Protein AF-A0A5K0XNN5-F1 (afdb_monomer_lite)

InterPro domains:
  IPR000743 Glycoside hydrolase, family 28 [PF00295] (17-84)
  IPR011050 Pectin lyase fold/virulence factor [SSF51126] (13-84)
  IPR012334 Pectin lyase fold [G3DSA:2.160.20.10] (3-86)

Foldseek 3Di:
DDDDDPDDPPDDDDDFEQEEDELEEQAEAADEEAEATQAEHYEYELYEQYEYAHYEYEYDPPRPYQHYYHYYNYYNHDHPHYHRYD

Structure (mmCIF, N/CA/C/O backbone):
data_AF-A0A5K0XNN5-F1
#
_entry.id   AF-A0A5K0XNN5-F1
#
loop_
_atom_site.group_PDB
_atom_site.id
_atom_site.type_symbol
_atom_site.label_atom_id
_atom_site.label_alt_id
_atom_site.label_comp_id
_atom_site.label_asym_id
_atom_site.label_entity_id
_atom_site.label_seq_id
_atom_site.pdbx_PDB_ins_code
_atom_site.Cartn_x
_atom_site.Cartn_y
_atom_site.Cartn_z
_atom_site.occupancy
_atom_site.B_iso_or_equiv
_atom_site.auth_seq_id
_atom_site.auth_comp_id
_atom_site.auth_asym_id
_atom_site.auth_atom_id
_atom_site.pdbx_PDB_model_num
ATOM 1 N N . THR A 1 1 ? -19.485 19.756 4.836 1.00 42.69 1 THR A N 1
ATOM 2 C CA . THR A 1 1 ? -18.670 18.600 5.271 1.00 42.69 1 THR A CA 1
ATOM 3 C C . THR A 1 1 ? -17.649 18.331 4.183 1.00 42.69 1 THR A C 1
ATOM 5 O O . THR A 1 1 ? -18.018 17.908 3.100 1.00 42.69 1 THR A O 1
ATOM 8 N N . MET A 1 2 ? -16.413 18.792 4.390 1.00 34.09 2 MET A N 1
ATOM 9 C CA . MET A 1 2 ? -15.425 19.029 3.324 1.00 34.09 2 MET A CA 1
ATOM 10 C C . MET A 1 2 ? -14.715 17.730 2.894 1.00 34.09 2 MET A C 1
ATOM 12 O O . MET A 1 2 ? -14.323 16.963 3.772 1.00 34.09 2 MET A O 1
ATOM 16 N N . PRO A 1 3 ? -14.506 17.493 1.585 1.00 47.97 3 PRO A N 1
ATOM 17 C CA . PRO A 1 3 ? -13.758 16.350 1.077 1.00 47.97 3 PRO A CA 1
ATOM 18 C C . PRO A 1 3 ? -12.258 16.620 1.249 1.00 47.97 3 PRO A C 1
ATOM 20 O O . PRO A 1 3 ? -11.790 17.736 1.014 1.00 47.97 3 PRO A O 1
ATOM 23 N N . TRP A 1 4 ? -11.506 15.622 1.699 1.00 43.47 4 TRP A N 1
ATOM 24 C CA . TRP A 1 4 ? -10.084 15.731 2.021 1.00 43.47 4 TRP A CA 1
ATOM 25 C C . TRP A 1 4 ? -9.271 16.314 0.854 1.00 43.47 4 TRP A C 1
ATOM 27 O O . TRP A 1 4 ? -9.033 15.663 -0.161 1.00 43.47 4 TRP A O 1
ATOM 37 N N . LYS A 1 5 ? -8.838 17.569 1.006 1.00 35.50 5 LYS A N 1
ATOM 38 C CA . LYS A 1 5 ? -7.801 18.195 0.184 1.00 35.50 5 LYS A CA 1
ATOM 39 C C . LYS A 1 5 ? -6.470 17.850 0.838 1.00 35.50 5 LYS A C 1
ATOM 41 O O . LYS A 1 5 ? -6.300 18.160 2.010 1.00 35.50 5 LYS A O 1
ATOM 46 N N . LEU A 1 6 ? -5.579 17.236 0.061 1.00 42.94 6 LEU A N 1
ATOM 47 C CA . LEU A 1 6 ? -4.185 16.893 0.359 1.00 42.94 6 LEU A CA 1
ATOM 48 C C . LEU A 1 6 ? -3.479 17.991 1.187 1.00 42.94 6 LEU A C 1
ATOM 50 O O . LEU A 1 6 ? -2.908 18.936 0.645 1.00 42.94 6 LEU A O 1
ATOM 54 N N . LYS A 1 7 ? -3.567 17.909 2.509 1.00 32.81 7 LYS A N 1
ATOM 55 C CA . LYS A 1 7 ? -2.858 18.759 3.461 1.00 32.81 7 LYS A CA 1
ATOM 56 C C . LYS A 1 7 ? -2.444 17.821 4.583 1.00 32.81 7 LYS A C 1
ATOM 58 O O . LYS A 1 7 ? -3.251 16.999 4.995 1.00 32.81 7 LYS A O 1
ATOM 63 N N . ASP A 1 8 ? -1.182 17.911 4.975 1.00 36.31 8 ASP A N 1
ATOM 64 C CA . ASP A 1 8 ? -0.522 17.099 6.006 1.00 36.31 8 ASP A CA 1
ATOM 65 C C . ASP A 1 8 ? 0.175 15.816 5.507 1.00 36.31 8 ASP A C 1
ATOM 67 O O . ASP A 1 8 ? 0.230 14.795 6.188 1.00 36.31 8 ASP A O 1
ATOM 71 N N . LEU A 1 9 ? 0.816 15.887 4.330 1.00 39.97 9 LEU A N 1
ATOM 72 C CA . LEU A 1 9 ? 1.857 14.924 3.949 1.00 39.97 9 LEU A CA 1
ATOM 73 C C . LEU A 1 9 ? 3.161 15.275 4.690 1.00 39.97 9 LEU A C 1
ATOM 75 O O . LEU A 1 9 ? 3.967 16.075 4.215 1.00 39.97 9 LEU A O 1
ATOM 79 N N . CYS A 1 10 ? 3.369 14.707 5.877 1.00 36.44 10 CYS A N 1
ATOM 80 C CA . CYS A 1 10 ? 4.637 14.834 6.592 1.00 36.44 10 CYS A CA 1
ATOM 81 C C . CYS A 1 10 ? 5.680 13.890 5.961 1.00 36.44 10 CYS A C 1
ATOM 83 O O . CYS A 1 10 ? 5.749 12.702 6.276 1.00 36.44 10 CYS A O 1
ATOM 85 N N . VAL A 1 11 ? 6.458 14.408 5.005 1.00 40.12 11 VAL A N 1
ATOM 86 C CA . VAL A 1 11 ? 7.530 13.682 4.305 1.00 40.12 11 VAL A CA 1
ATOM 87 C C . VAL A 1 11 ? 8.767 13.603 5.209 1.00 40.12 11 VAL A C 1
ATOM 89 O O . VAL A 1 11 ? 9.625 14.481 5.177 1.00 40.12 11 VAL A O 1
ATOM 92 N N . PHE A 1 12 ? 8.877 12.553 6.027 1.00 35.34 12 PHE A N 1
ATOM 93 C CA . PHE A 1 12 ? 10.122 12.239 6.738 1.00 35.34 12 PHE A CA 1
ATOM 94 C C . PHE A 1 12 ? 11.017 11.323 5.890 1.00 35.34 12 PHE A C 1
ATOM 96 O O . PHE A 1 12 ? 10.672 10.180 5.586 1.00 35.34 12 PHE A O 1
ATOM 103 N N . PHE A 1 13 ? 12.183 11.854 5.516 1.00 43.94 13 PHE A N 1
ATOM 104 C CA . PHE A 1 13 ? 13.278 11.166 4.834 1.00 43.94 13 PHE A CA 1
ATOM 105 C C . PHE A 1 13 ? 13.843 10.015 5.690 1.00 43.94 13 PHE A C 1
ATOM 107 O O . PHE A 1 13 ? 14.260 10.259 6.819 1.00 43.94 13 PHE A O 1
ATOM 114 N N . LEU A 1 14 ? 13.874 8.790 5.136 1.00 43.31 14 LEU A N 1
ATOM 115 C CA . LEU A 1 14 ? 14.988 7.808 5.103 1.00 43.31 14 LEU A CA 1
ATOM 116 C C . LEU A 1 14 ? 14.448 6.385 4.780 1.00 43.31 14 LEU A C 1
ATOM 118 O O . LEU A 1 14 ? 13.555 5.879 5.455 1.00 43.31 14 LEU A O 1
ATOM 122 N N . ARG A 1 15 ? 15.039 5.744 3.751 1.00 50.09 15 ARG A N 1
ATOM 123 C CA . ARG A 1 15 ? 14.688 4.474 3.048 1.00 50.09 15 ARG A CA 1
ATOM 124 C C . ARG A 1 15 ? 13.475 4.524 2.097 1.00 50.09 15 ARG A C 1
ATOM 126 O O . ARG A 1 15 ? 12.323 4.485 2.518 1.00 50.09 15 ARG A O 1
ATOM 133 N N . HIS A 1 16 ? 13.811 4.560 0.804 1.00 59.62 16 HIS A N 1
ATOM 134 C CA . HIS A 1 16 ? 13.023 4.692 -0.429 1.00 59.62 16 HIS A CA 1
ATOM 135 C C . HIS A 1 16 ? 11.632 4.010 -0.465 1.00 59.62 16 HIS A C 1
ATOM 137 O O . HIS A 1 16 ? 11.433 2.987 -1.120 1.00 59.62 16 HIS A O 1
ATOM 143 N N . GLN A 1 17 ? 10.641 4.602 0.199 1.00 65.06 17 GLN A N 1
ATOM 144 C CA . GLN A 1 17 ? 9.227 4.256 0.031 1.00 65.06 17 GLN A CA 1
ATOM 145 C C . GLN A 1 17 ? 8.547 5.315 -0.835 1.00 65.06 17 GLN A C 1
ATOM 147 O O . GLN A 1 17 ? 8.776 6.502 -0.613 1.00 65.06 17 GLN A O 1
ATOM 152 N N . ALA A 1 18 ? 7.709 4.912 -1.795 1.00 73.44 18 ALA A N 1
ATOM 153 C CA . ALA A 1 18 ? 6.995 5.881 -2.633 1.00 73.44 18 ALA A CA 1
ATOM 154 C C . ALA A 1 18 ? 5.894 6.614 -1.851 1.00 73.44 18 ALA A C 1
ATOM 156 O O . ALA A 1 18 ? 5.704 7.814 -2.035 1.00 73.44 18 ALA A O 1
ATOM 157 N N . LEU A 1 19 ? 5.196 5.912 -0.952 1.00 80.50 19 LEU A N 1
ATOM 158 C CA . LEU A 1 19 ? 4.186 6.502 -0.080 1.00 80.50 19 LEU A CA 1
ATOM 159 C C . LEU A 1 19 ? 4.164 5.799 1.280 1.00 80.50 19 LEU A C 1
ATOM 161 O O . LEU A 1 19 ? 4.199 4.570 1.349 1.00 80.50 19 LEU A O 1
ATOM 165 N N . ARG A 1 20 ? 4.085 6.578 2.364 1.00 85.12 20 ARG A N 1
ATOM 166 C CA . ARG A 1 20 ? 3.958 6.072 3.735 1.00 85.12 20 ARG A CA 1
ATOM 167 C C . ARG A 1 20 ? 2.832 6.789 4.471 1.00 85.12 20 ARG A C 1
ATOM 169 O O . ARG A 1 20 ? 2.802 8.014 4.500 1.00 85.12 20 ARG A O 1
ATOM 176 N N . PHE A 1 21 ? 1.983 6.010 5.130 1.00 87.31 21 PHE A N 1
ATOM 177 C CA . PHE A 1 21 ? 1.037 6.462 6.144 1.00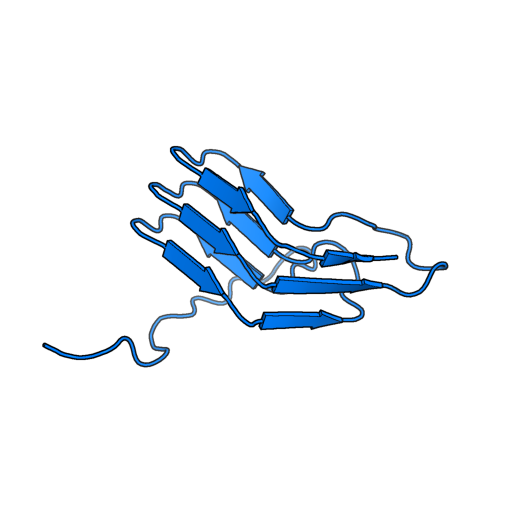 87.31 21 PHE A CA 1
ATOM 178 C C . PHE A 1 21 ? 1.560 6.055 7.521 1.00 87.31 21 PHE A C 1
ATOM 180 O O . PHE A 1 21 ? 1.978 4.911 7.717 1.00 87.31 21 PHE A O 1
ATOM 187 N N . TYR A 1 22 ? 1.575 6.999 8.460 1.00 90.38 22 TYR A N 1
ATOM 188 C CA . TYR A 1 22 ? 2.030 6.778 9.831 1.00 90.38 22 TYR A CA 1
ATOM 189 C C . TYR A 1 22 ? 0.974 7.279 10.818 1.00 90.38 22 TYR A C 1
ATOM 191 O O . TYR A 1 22 ? 0.486 8.398 10.660 1.00 90.38 22 TYR A O 1
ATOM 199 N N . GLY A 1 23 ? 0.606 6.470 11.816 1.00 90.75 23 GLY A N 1
ATOM 200 C CA . GLY A 1 23 ? -0.310 6.894 12.886 1.00 90.75 23 GLY A CA 1
ATOM 201 C C . GLY A 1 23 ? -1.721 7.261 12.407 1.00 90.75 23 GLY A C 1
ATOM 202 O O . GLY A 1 23 ? -2.398 8.056 13.051 1.00 90.75 23 GLY A O 1
ATOM 203 N N . SER A 1 24 ? -2.141 6.771 11.238 1.00 89.50 24 SER A N 1
ATOM 204 C CA . SER A 1 24 ? -3.358 7.226 10.556 1.00 89.50 24 SER A CA 1
ATOM 205 C C . SER A 1 24 ? -4.537 6.282 10.808 1.00 89.50 24 SER A C 1
ATOM 207 O O . SER A 1 24 ? -4.362 5.068 10.852 1.00 89.50 24 SER A O 1
ATOM 209 N N . THR A 1 25 ? -5.751 6.821 10.943 1.00 91.44 25 THR A N 1
ATOM 210 C CA . THR A 1 25 ? -6.979 6.026 11.138 1.00 91.44 25 THR A CA 1
ATOM 211 C C . THR A 1 25 ? -7.974 6.287 10.010 1.00 91.44 25 THR A C 1
ATOM 213 O O . THR A 1 25 ? -8.073 7.422 9.547 1.00 91.44 25 THR A O 1
ATOM 216 N N . ASN A 1 26 ? -8.723 5.264 9.589 1.00 93.06 26 ASN A N 1
ATOM 217 C CA . ASN A 1 26 ? -9.737 5.340 8.531 1.00 93.06 26 ASN A CA 1
ATOM 218 C C . ASN A 1 26 ? -9.158 5.809 7.181 1.00 93.06 26 ASN A C 1
ATOM 220 O O . ASN A 1 26 ? -9.622 6.774 6.568 1.00 93.06 26 ASN A O 1
ATOM 224 N N . VAL A 1 27 ? -8.092 5.143 6.735 1.00 92.19 27 VAL A N 1
ATOM 225 C CA . VAL A 1 27 ? -7.381 5.490 5.498 1.00 92.19 27 VAL A CA 1
ATOM 226 C C . VAL A 1 27 ? -7.980 4.728 4.324 1.00 92.19 27 VAL A C 1
ATOM 228 O O . VAL A 1 27 ? -8.081 3.507 4.365 1.00 92.19 27 VAL A O 1
ATOM 231 N N . THR A 1 28 ? -8.317 5.430 3.243 1.00 93.50 28 THR A N 1
ATOM 232 C CA . THR A 1 28 ? -8.690 4.801 1.969 1.00 93.50 28 THR A CA 1
ATOM 233 C C . THR A 1 28 ? -7.698 5.179 0.879 1.00 93.5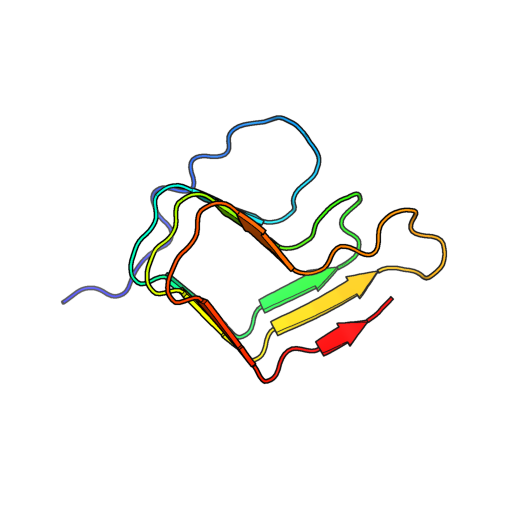0 28 THR A C 1
ATOM 235 O O . THR A 1 28 ? -7.480 6.360 0.614 1.00 93.50 28 THR A O 1
ATOM 238 N N . VAL A 1 29 ? -7.123 4.176 0.220 1.00 89.75 29 VAL A N 1
ATOM 239 C CA . VAL A 1 29 ? -6.236 4.337 -0.935 1.00 89.75 29 VAL A CA 1
ATOM 240 C C . VAL A 1 29 ? -6.867 3.639 -2.131 1.00 89.75 29 VAL A C 1
ATOM 242 O O . VAL A 1 29 ? -7.039 2.423 -2.128 1.00 89.75 29 VAL A O 1
ATOM 245 N N . THR A 1 30 ? -7.214 4.402 -3.167 1.00 90.81 30 THR A N 1
ATOM 246 C CA . THR A 1 30 ? -7.843 3.837 -4.362 1.00 90.81 30 THR A CA 1
ATOM 247 C C . THR A 1 30 ? -7.496 4.575 -5.645 1.00 90.81 30 THR A C 1
ATOM 249 O O . THR A 1 30 ? -7.201 5.769 -5.616 1.00 90.81 30 THR A O 1
ATOM 252 N N . GLY A 1 31 ? -7.496 3.852 -6.769 1.00 85.69 31 GLY A N 1
ATOM 253 C CA . GLY A 1 31 ? -7.306 4.414 -8.109 1.00 85.69 31 GLY A CA 1
ATOM 254 C C . GLY A 1 31 ? -5.894 4.928 -8.394 1.00 85.69 31 GLY A C 1
ATOM 255 O O . GLY A 1 31 ? -5.694 5.663 -9.359 1.00 85.69 31 GLY A O 1
ATOM 256 N N . ILE A 1 32 ? -4.908 4.578 -7.563 1.00 82.56 32 ILE A N 1
ATOM 257 C CA . ILE A 1 32 ? -3.529 5.047 -7.724 1.00 82.56 32 ILE A CA 1
ATOM 258 C C . ILE A 1 32 ? -2.684 4.057 -8.524 1.00 82.56 32 ILE A C 1
ATOM 260 O O . ILE A 1 32 ? -2.867 2.843 -8.438 1.00 82.56 32 ILE A O 1
ATOM 264 N N . THR A 1 33 ? -1.716 4.578 -9.279 1.00 82.25 33 THR A N 1
ATOM 265 C CA . THR A 1 33 ? -0.695 3.771 -9.957 1.00 82.25 33 THR A CA 1
ATOM 266 C C . THR A 1 33 ? 0.694 4.175 -9.476 1.00 82.25 33 THR A C 1
ATOM 268 O O . THR A 1 33 ? 1.065 5.341 -9.589 1.00 82.25 33 THR A O 1
ATOM 271 N N . ILE A 1 34 ? 1.473 3.220 -8.969 1.00 77.44 34 ILE A N 1
ATOM 272 C CA . ILE A 1 34 ? 2.862 3.412 -8.535 1.00 77.44 34 ILE A CA 1
ATOM 273 C C . ILE A 1 34 ? 3.774 2.673 -9.515 1.00 77.44 34 ILE A C 1
ATOM 275 O O . ILE A 1 34 ? 3.595 1.479 -9.746 1.00 77.44 34 ILE A O 1
ATOM 279 N N . ARG A 1 35 ? 4.745 3.376 -10.106 1.00 76.88 35 ARG A N 1
ATOM 280 C CA . ARG A 1 35 ? 5.684 2.804 -11.083 1.00 76.88 35 ARG A CA 1
ATOM 281 C C . ARG A 1 35 ? 7.129 3.060 -10.664 1.00 76.88 35 ARG A C 1
ATOM 283 O O . ARG A 1 35 ? 7.435 4.169 -10.236 1.00 76.88 35 ARG A O 1
ATOM 290 N N . ASN A 1 36 ? 8.005 2.075 -10.864 1.00 68.62 36 ASN A N 1
ATOM 291 C CA . ASN A 1 36 ? 9.466 2.208 -10.766 1.00 68.62 36 ASN A CA 1
ATOM 292 C C . ASN A 1 36 ? 9.988 2.726 -9.408 1.00 68.62 36 ASN A C 1
ATOM 294 O O . ASN A 1 36 ? 10.918 3.535 -9.397 1.00 68.62 36 ASN A O 1
ATOM 298 N N . SER A 1 37 ? 9.416 2.319 -8.266 1.00 61.03 37 SER A N 1
ATOM 299 C CA . SER A 1 37 ? 9.968 2.760 -6.979 1.00 61.03 37 SER A CA 1
ATOM 300 C C . SER A 1 37 ? 11.114 1.839 -6.506 1.00 61.03 37 SER A C 1
ATOM 302 O O . SER A 1 37 ? 11.015 0.616 -6.596 1.00 61.03 37 SER A O 1
ATOM 304 N N . PRO A 1 38 ? 12.245 2.406 -6.039 1.00 54.75 38 PRO A N 1
ATOM 305 C CA . PRO A 1 38 ? 13.485 1.649 -5.862 1.00 54.75 38 PRO A CA 1
ATOM 306 C C . PRO A 1 38 ? 13.543 0.697 -4.651 1.00 54.75 38 PRO A C 1
ATOM 308 O O . PRO A 1 38 ? 14.469 -0.115 -4.594 1.00 54.75 38 PRO A O 1
ATOM 311 N N . GLN A 1 39 ? 12.619 0.758 -3.673 1.00 57.34 39 GLN A N 1
ATOM 312 C CA .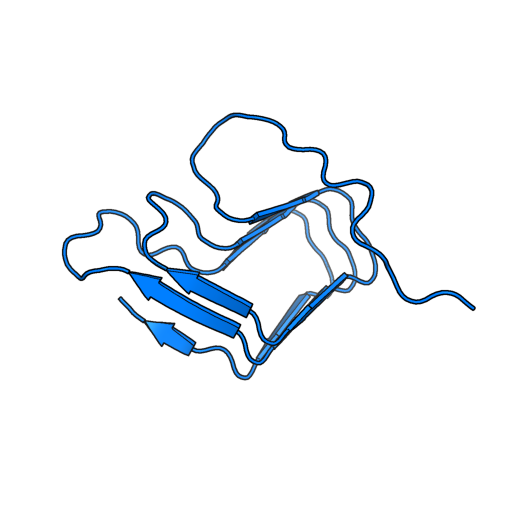 GLN A 1 39 ? 12.608 -0.208 -2.551 1.00 57.34 39 GLN A CA 1
ATOM 313 C C . GLN A 1 39 ? 11.215 -0.678 -2.102 1.00 57.34 39 GLN A C 1
ATOM 315 O O . GLN A 1 39 ? 11.002 -1.881 -2.041 1.00 57.34 39 GLN A O 1
ATOM 320 N N . CYS A 1 40 ? 10.270 0.210 -1.770 1.00 57.72 40 CYS A N 1
ATOM 321 C CA . CYS A 1 40 ? 8.917 -0.200 -1.359 1.00 57.72 40 CYS A CA 1
ATOM 322 C C . CYS A 1 40 ? 7.854 0.766 -1.893 1.00 57.72 40 CYS A C 1
ATOM 324 O O . CYS A 1 40 ?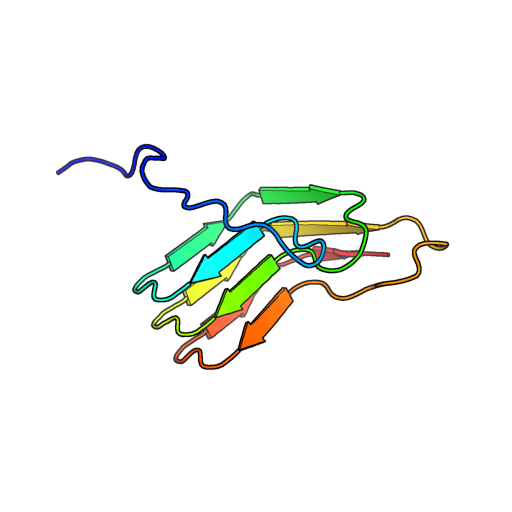 8.068 1.980 -1.973 1.00 57.72 40 CYS A O 1
ATOM 326 N N . HIS A 1 41 ? 6.710 0.242 -2.321 1.00 69.69 41 HIS A N 1
ATOM 327 C CA . HIS A 1 41 ? 5.730 1.058 -3.031 1.00 69.69 41 HIS A CA 1
ATOM 328 C C . HIS A 1 41 ? 4.735 1.730 -2.078 1.00 69.69 41 HIS A C 1
ATOM 330 O O . HIS A 1 41 ? 4.510 2.933 -2.197 1.00 69.69 41 HIS A O 1
ATOM 336 N N . LEU A 1 42 ? 4.219 1.029 -1.071 1.00 82.06 42 LEU A N 1
ATOM 337 C CA . LEU A 1 42 ? 3.258 1.606 -0.128 1.00 82.06 42 LEU A CA 1
ATOM 338 C C . LEU A 1 42 ? 3.474 1.067 1.286 1.00 82.06 42 LEU A C 1
ATOM 340 O O . LEU A 1 42 ? 3.433 -0.141 1.477 1.00 82.06 42 LEU A O 1
ATOM 344 N N . LYS A 1 43 ? 3.663 1.932 2.288 1.00 86.25 43 LYS A N 1
ATOM 345 C CA . LYS A 1 43 ? 3.778 1.522 3.697 1.00 86.25 43 LYS A CA 1
ATOM 346 C C . LYS A 1 43 ? 2.655 2.087 4.560 1.00 86.25 43 LYS A C 1
ATOM 348 O O . LYS A 1 43 ? 2.373 3.281 4.506 1.00 86.25 43 LYS A O 1
ATOM 353 N N . PHE A 1 44 ? 2.105 1.248 5.429 1.00 89.25 44 PHE A N 1
ATOM 354 C CA . PHE A 1 44 ? 1.258 1.647 6.551 1.00 89.25 44 PHE A CA 1
ATOM 355 C C . PHE A 1 44 ? 1.949 1.252 7.851 1.00 89.25 44 PHE A C 1
ATOM 357 O O . PHE A 1 44 ? 2.347 0.100 8.020 1.00 89.25 44 PHE A O 1
ATOM 364 N N . ASP A 1 45 ? 2.142 2.216 8.742 1.00 90.69 45 ASP A N 1
ATOM 365 C CA . ASP A 1 45 ? 2.819 2.025 10.020 1.00 90.69 45 ASP A CA 1
ATOM 366 C C . ASP A 1 45 ? 1.984 2.635 11.149 1.00 90.69 45 ASP A C 1
ATOM 368 O O . ASP A 1 45 ? 1.613 3.808 11.082 1.00 90.69 45 ASP A O 1
ATOM 372 N N . SER A 1 46 ? 1.646 1.843 12.164 1.00 93.00 46 SER A N 1
ATOM 373 C CA . SER A 1 46 ? 0.768 2.266 13.266 1.00 93.00 46 SER A CA 1
ATOM 374 C C . SER A 1 46 ? -0.585 2.818 12.786 1.00 93.00 46 SER A C 1
ATOM 376 O O . SER A 1 46 ? -1.047 3.844 13.281 1.00 93.00 46 SER A O 1
ATOM 378 N N . CYS A 1 47 ? -1.200 2.192 11.776 1.00 91.44 47 CYS A N 1
ATOM 379 C CA . CYS A 1 47 ? -2.480 2.628 11.206 1.00 91.44 47 CYS A CA 1
ATOM 380 C C . CYS A 1 47 ? -3.662 1.756 11.667 1.00 91.44 47 CYS A C 1
ATOM 382 O O . CYS A 1 47 ? -3.487 0.587 11.998 1.00 91.44 47 CYS A O 1
ATOM 384 N N . MET A 1 48 ? -4.882 2.294 11.652 1.00 94.38 48 MET A N 1
ATOM 385 C CA . MET A 1 48 ? -6.100 1.561 12.028 1.00 94.38 48 MET A CA 1
ATOM 386 C C . MET A 1 48 ? -7.205 1.757 10.989 1.00 94.38 48 MET A C 1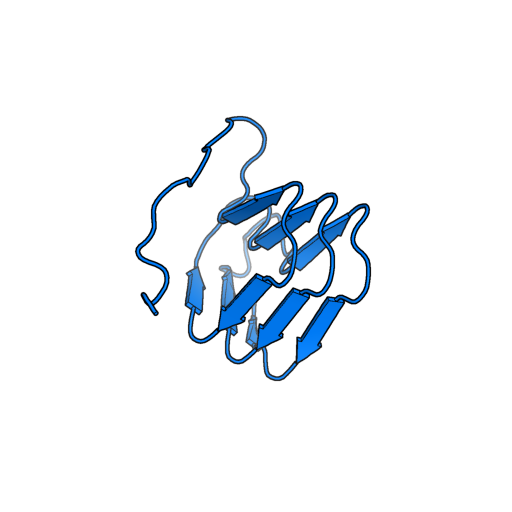
ATOM 388 O O . MET A 1 48 ? -7.441 2.886 10.566 1.00 94.38 48 MET A O 1
ATOM 392 N N . THR A 1 49 ? -7.888 0.682 10.592 1.00 94.81 49 THR A N 1
ATOM 393 C CA . THR A 1 49 ? -8.965 0.711 9.585 1.00 94.81 49 THR A CA 1
ATOM 394 C C . THR A 1 49 ? -8.465 1.303 8.266 1.00 94.81 49 THR A C 1
ATOM 396 O O . THR A 1 49 ? -8.652 2.480 7.951 1.00 94.81 49 THR A O 1
ATOM 399 N N . VAL A 1 50 ? -7.757 0.484 7.495 1.00 93.94 50 VAL A N 1
ATOM 400 C CA . VAL A 1 50 ? -7.170 0.860 6.206 1.00 93.94 50 VAL A CA 1
ATOM 401 C C . VAL A 1 50 ? -7.835 0.052 5.097 1.00 93.94 50 VAL A C 1
ATOM 403 O O . VAL A 1 50 ? -7.876 -1.172 5.160 1.00 93.94 50 VAL A O 1
ATOM 406 N N . SER A 1 51 ? -8.296 0.723 4.044 1.00 94.50 51 SER A N 1
ATOM 407 C CA . SER A 1 51 ? -8.846 0.095 2.842 1.00 94.50 51 SER A CA 1
ATOM 408 C C . SER A 1 51 ? -8.033 0.489 1.616 1.00 94.50 51 SER A C 1
ATOM 410 O O . SER A 1 51 ? -7.899 1.668 1.290 1.00 94.50 51 SER A O 1
ATOM 412 N N . VAL A 1 52 ? -7.483 -0.503 0.924 1.00 91.81 52 VAL A N 1
ATOM 413 C CA . VAL A 1 52 ? -6.709 -0.323 -0.302 1.00 91.81 52 VAL A CA 1
ATOM 414 C C . VAL A 1 52 ? -7.348 -1.133 -1.420 1.00 91.81 52 VAL A C 1
ATOM 416 O O . VAL A 1 52 ? -7.489 -2.352 -1.298 1.00 91.81 52 VAL A O 1
ATOM 419 N N . TYR A 1 53 ? -7.729 -0.473 -2.514 1.00 92.06 53 TYR A N 1
ATOM 420 C CA . TYR A 1 53 ? -8.330 -1.159 -3.658 1.00 92.06 53 TYR A CA 1
ATOM 421 C C . TYR A 1 53 ? -8.166 -0.433 -4.981 1.00 92.06 53 TYR A C 1
ATOM 423 O O . TYR A 1 53 ? -7.973 0.776 -5.010 1.00 92.06 53 TYR A O 1
ATOM 431 N N . ASN A 1 54 ? -8.271 -1.153 -6.098 1.00 91.31 54 ASN A N 1
ATOM 432 C CA . ASN A 1 54 ? -8.089 -0.601 -7.445 1.00 91.31 54 ASN A CA 1
ATOM 433 C C . ASN A 1 54 ? -6.761 0.158 -7.599 1.00 91.31 54 ASN A C 1
ATOM 435 O O . ASN A 1 54 ? -6.703 1.193 -8.264 1.00 91.31 54 ASN A O 1
ATOM 439 N N . MET A 1 55 ? -5.694 -0.322 -6.956 1.00 85.75 55 MET A N 1
ATOM 440 C CA . MET A 1 55 ? -4.356 0.231 -7.152 1.00 85.75 55 MET A CA 1
ATOM 441 C C . MET A 1 55 ? -3.548 -0.635 -8.113 1.00 85.75 55 MET A C 1
ATOM 443 O O . MET A 1 55 ? -3.699 -1.856 -8.140 1.00 85.75 55 MET A O 1
ATOM 447 N N . THR A 1 56 ? -2.666 -0.003 -8.880 1.00 83.75 56 THR A N 1
ATOM 448 C CA . THR A 1 56 ? -1.701 -0.695 -9.738 1.00 83.75 56 THR A CA 1
ATOM 449 C C . THR A 1 56 ? -0.290 -0.363 -9.303 1.00 83.75 56 THR A C 1
ATOM 451 O O . THR A 1 56 ? 0.049 0.783 -9.022 1.00 83.75 56 THR A O 1
ATOM 454 N N . VAL A 1 57 ? 0.550 -1.377 -9.267 1.00 78.81 57 VAL A N 1
ATOM 455 C CA . VAL A 1 57 ? 1.937 -1.270 -8.872 1.00 78.81 57 VAL A CA 1
ATOM 456 C C . VAL A 1 57 ? 2.771 -2.001 -9.912 1.00 78.81 57 VAL A C 1
ATOM 458 O O . VAL A 1 57 ? 2.482 -3.158 -10.190 1.00 78.81 57 VAL A O 1
ATOM 461 N N . SER A 1 58 ? 3.766 -1.339 -10.503 1.00 77.69 58 SER A N 1
ATOM 462 C CA . SER A 1 58 ? 4.623 -1.943 -11.532 1.00 77.69 58 SER A CA 1
ATOM 463 C C . SER A 1 58 ? 6.102 -1.611 -11.333 1.00 77.69 58 SER A C 1
ATOM 465 O O . SER A 1 58 ? 6.455 -0.431 -11.231 1.00 77.69 58 SER A O 1
ATOM 467 N N . SER A 1 59 ? 6.961 -2.625 -11.370 1.00 68.94 59 SER A N 1
ATOM 468 C CA . SER A 1 59 ? 8.424 -2.487 -11.452 1.00 68.94 59 SER A CA 1
ATOM 469 C C . SER A 1 59 ? 8.955 -3.088 -12.757 1.00 68.94 59 SER A C 1
ATOM 471 O O . SER A 1 59 ? 8.269 -3.909 -13.352 1.00 68.94 59 SER A O 1
ATOM 473 N N . PRO A 1 60 ? 10.145 -2.685 -13.236 1.00 68.94 60 PRO A N 1
ATOM 474 C CA . PRO A 1 60 ? 10.859 -3.433 -14.264 1.00 68.94 60 PRO A CA 1
ATOM 475 C C . PRO A 1 60 ? 11.473 -4.706 -13.658 1.00 68.94 60 PRO A C 1
ATOM 477 O O . PRO A 1 60 ? 11.941 -4.680 -12.519 1.00 68.94 60 PRO A O 1
ATOM 480 N N . GLY A 1 61 ? 11.550 -5.790 -14.437 1.00 63.34 61 GLY A N 1
ATOM 481 C CA . GLY A 1 61 ? 11.981 -7.111 -13.949 1.00 63.34 61 GLY A CA 1
ATOM 482 C C . GLY A 1 61 ? 13.431 -7.210 -13.453 1.00 63.34 61 GLY A C 1
ATOM 483 O O . GLY A 1 61 ? 13.811 -8.211 -12.857 1.00 63.34 61 GLY A O 1
ATOM 484 N N . ASN A 1 62 ? 14.249 -6.177 -13.673 1.00 66.38 62 ASN A N 1
ATOM 485 C CA . ASN A 1 62 ? 15.600 -6.053 -13.118 1.00 66.38 62 ASN A CA 1
ATOM 486 C C . ASN A 1 62 ? 15.648 -5.248 -11.802 1.00 66.38 62 ASN A C 1
ATOM 488 O O . ASN A 1 62 ? 16.737 -4.972 -11.297 1.00 66.38 62 ASN A O 1
ATOM 492 N N . SER A 1 63 ? 14.495 -4.838 -11.265 1.00 62.41 63 SER A N 1
ATOM 493 C CA . SER A 1 63 ? 14.410 -4.091 -10.014 1.00 62.41 63 SER A CA 1
ATOM 494 C C . SER A 1 63 ? 14.770 -4.994 -8.829 1.00 62.41 63 SER A C 1
ATOM 496 O O . SER A 1 63 ? 14.173 -6.059 -8.671 1.00 62.41 63 SER A O 1
ATOM 498 N N . PRO A 1 64 ? 15.702 -4.576 -7.955 1.00 54.88 64 PRO A N 1
ATOM 499 C CA . PRO A 1 64 ? 16.166 -5.398 -6.841 1.00 54.88 64 PRO A CA 1
ATOM 500 C C . PRO A 1 64 ? 15.114 -5.613 -5.741 1.00 54.88 64 PRO A C 1
ATOM 502 O O . PRO A 1 64 ? 15.322 -6.476 -4.896 1.00 54.88 64 PRO A O 1
ATOM 505 N N . ASN A 1 65 ? 14.011 -4.851 -5.723 1.00 53.91 65 ASN A N 1
ATOM 506 C CA . ASN A 1 65 ? 12.968 -4.960 -4.699 1.00 53.91 65 ASN A CA 1
ATOM 507 C C . ASN A 1 65 ? 11.563 -5.022 -5.322 1.00 53.91 65 ASN A C 1
ATOM 509 O O . ASN A 1 65 ? 11.190 -4.175 -6.139 1.00 53.91 65 ASN A O 1
ATOM 513 N N . THR A 1 66 ? 10.784 -6.017 -4.897 1.00 52.34 66 THR A N 1
ATOM 514 C CA . THR A 1 66 ? 9.411 -6.332 -5.337 1.00 52.34 66 THR A CA 1
ATOM 515 C C . THR A 1 66 ? 8.367 -6.080 -4.242 1.00 52.34 66 THR A C 1
ATOM 517 O O . THR A 1 66 ? 7.231 -6.547 -4.337 1.00 52.34 66 THR A O 1
ATOM 520 N N . ASP A 1 67 ? 8.718 -5.330 -3.194 1.00 60.50 67 ASP A N 1
ATOM 521 C CA . ASP A 1 67 ? 7.831 -5.121 -2.051 1.00 60.50 67 ASP A CA 1
ATOM 522 C C . ASP A 1 67 ? 6.714 -4.124 -2.399 1.00 60.50 67 ASP A C 1
ATOM 524 O O . ASP A 1 67 ? 6.877 -2.900 -2.339 1.00 60.50 67 ASP A O 1
ATOM 528 N N . GLY A 1 68 ? 5.554 -4.670 -2.771 1.00 70.69 68 GLY A N 1
ATOM 529 C CA . GLY A 1 68 ? 4.345 -3.917 -3.099 1.00 70.69 68 GLY A CA 1
ATOM 530 C C . GLY A 1 68 ? 3.829 -3.089 -1.919 1.00 70.69 68 GLY A C 1
ATOM 531 O O . GLY A 1 68 ? 3.970 -1.868 -1.902 1.00 70.69 68 GLY A O 1
ATOM 532 N N . ILE A 1 69 ? 3.218 -3.733 -0.922 1.00 80.81 69 ILE A N 1
ATOM 533 C CA . ILE A 1 69 ? 2.581 -3.046 0.213 1.00 80.81 69 ILE A CA 1
ATOM 534 C C . ILE A 1 69 ? 3.137 -3.600 1.525 1.00 80.81 69 ILE A C 1
ATOM 536 O O . ILE A 1 69 ? 3.018 -4.789 1.800 1.00 80.81 69 ILE A O 1
ATOM 540 N N . HIS A 1 70 ? 3.718 -2.734 2.349 1.00 84.88 70 HIS A N 1
ATOM 541 C CA . HIS A 1 70 ? 4.266 -3.064 3.657 1.00 84.88 70 HIS A CA 1
ATOM 542 C C . HIS A 1 70 ? 3.298 -2.627 4.761 1.00 84.88 70 HIS A C 1
ATOM 544 O O . HIS A 1 70 ? 3.002 -1.440 4.908 1.00 84.88 70 HIS A O 1
ATOM 550 N N . LEU A 1 71 ? 2.842 -3.577 5.577 1.00 85.31 71 LEU A N 1
ATOM 551 C CA . LEU A 1 71 ? 1.977 -3.327 6.731 1.00 85.31 71 LEU A CA 1
ATOM 552 C C . LEU A 1 71 ? 2.758 -3.576 8.020 1.00 85.31 71 LEU A C 1
ATOM 554 O O . LEU A 1 71 ? 3.249 -4.676 8.247 1.00 85.31 71 LEU A O 1
ATOM 558 N N . GLN A 1 72 ? 2.879 -2.555 8.862 1.00 87.88 72 GLN A N 1
ATOM 559 C CA . GLN A 1 72 ? 3.576 -2.627 10.142 1.00 87.88 72 GLN A CA 1
ATOM 560 C C . GLN A 1 72 ? 2.697 -2.019 11.234 1.00 87.88 72 GLN A C 1
ATOM 562 O O . GLN A 1 72 ? 2.095 -0.968 11.025 1.00 87.88 72 GLN A O 1
ATOM 567 N N . ASN A 1 73 ? 2.602 -2.672 12.396 1.00 88.62 73 ASN A N 1
ATOM 568 C CA . ASN A 1 73 ? 1.859 -2.176 13.566 1.00 88.62 73 ASN A CA 1
ATOM 569 C C . ASN A 1 73 ? 0.430 -1.691 13.251 1.00 88.62 73 ASN A C 1
ATOM 571 O O . ASN A 1 73 ? -0.090 -0.816 13.934 1.00 88.62 73 ASN A O 1
ATOM 575 N N . SER A 1 74 ? -0.181 -2.207 12.184 1.00 89.94 74 SER A N 1
ATOM 576 C CA . SER A 1 74 ? -1.452 -1.710 11.669 1.00 89.94 74 SER A CA 1
ATOM 577 C C . SER A 1 74 ? -2.545 -2.745 11.887 1.00 89.94 74 SER A C 1
ATOM 579 O O . SER A 1 74 ? -2.297 -3.944 11.770 1.00 89.94 74 SER A O 1
ATOM 581 N N . VAL A 1 75 ? -3.745 -2.279 12.215 1.00 92.06 75 VAL A N 1
ATOM 582 C CA . VAL A 1 75 ? -4.896 -3.114 12.578 1.00 92.06 75 VAL A CA 1
ATOM 583 C C . VAL A 1 75 ? -6.034 -2.847 11.604 1.00 92.06 75 VAL A C 1
ATOM 585 O O . VAL A 1 75 ? -6.233 -1.704 11.195 1.00 92.06 75 VAL A O 1
ATOM 588 N N . ASP A 1 76 ? -6.787 -3.895 11.262 1.00 95.06 76 ASP A N 1
ATOM 589 C CA . ASP A 1 76 ? -7.952 -3.801 10.374 1.00 95.06 76 ASP A CA 1
ATOM 590 C C . ASP A 1 76 ? -7.578 -3.224 8.997 1.00 95.06 76 ASP A C 1
ATOM 592 O O . ASP A 1 76 ? -8.000 -2.143 8.593 1.00 95.06 76 ASP A O 1
ATOM 596 N N . VAL A 1 77 ? -6.684 -3.927 8.296 1.00 91.19 77 VAL A N 1
ATOM 597 C CA . VAL A 1 77 ? -6.214 -3.535 6.964 1.00 91.19 77 VAL A CA 1
ATOM 598 C C . VAL A 1 77 ? -6.768 -4.490 5.916 1.00 91.19 77 VAL A C 1
ATOM 600 O O . VAL A 1 77 ? -6.505 -5.691 5.963 1.00 91.19 77 VAL A O 1
ATOM 603 N N . VAL A 1 78 ? -7.480 -3.946 4.931 1.00 93.25 78 VAL A N 1
ATOM 604 C CA . VAL A 1 78 ? -8.053 -4.687 3.806 1.00 93.25 78 VAL A CA 1
ATOM 605 C C . VAL A 1 78 ? -7.413 -4.217 2.506 1.00 93.25 78 VAL A C 1
ATOM 607 O O . VAL A 1 78 ? -7.512 -3.051 2.132 1.00 93.25 78 VAL A O 1
ATOM 610 N N . VAL A 1 79 ? -6.797 -5.149 1.781 1.00 89.50 79 VAL A N 1
ATOM 611 C CA . VAL A 1 79 ? -6.261 -4.926 0.432 1.00 89.50 79 VAL A CA 1
ATOM 612 C C . VAL A 1 79 ? -6.980 -5.863 -0.533 1.00 89.50 79 VAL A C 1
ATOM 614 O O . VAL A 1 79 ? -6.973 -7.073 -0.330 1.00 89.50 79 VAL A O 1
ATOM 617 N N . HIS A 1 80 ? -7.611 -5.325 -1.575 1.00 90.25 80 HIS A N 1
ATOM 618 C CA . HIS A 1 80 ? -8.406 -6.113 -2.524 1.00 90.25 80 HIS A CA 1
ATOM 619 C C . HIS A 1 80 ? -8.464 -5.441 -3.901 1.00 90.25 80 HIS A C 1
ATOM 621 O O . HIS A 1 80 ? -8.327 -4.232 -3.996 1.00 90.25 80 HIS A O 1
ATOM 627 N N . HIS A 1 81 ? -8.668 -6.200 -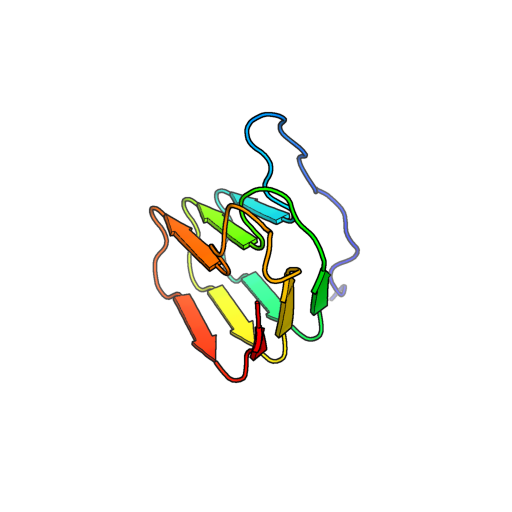4.982 1.00 90.38 81 HIS A N 1
ATOM 628 C CA . HIS A 1 81 ? -8.712 -5.661 -6.358 1.00 90.38 81 HIS A CA 1
ATOM 629 C C . HIS A 1 81 ? -7.485 -4.807 -6.738 1.00 90.38 81 HIS A C 1
ATOM 631 O O . HIS A 1 81 ? -7.607 -3.764 -7.378 1.00 90.38 81 HIS A O 1
ATOM 637 N N . SER A 1 82 ? -6.294 -5.238 -6.323 1.00 83.56 82 SER A N 1
ATOM 638 C CA . SER A 1 82 ? -5.035 -4.540 -6.594 1.00 83.56 82 SER A CA 1
ATOM 639 C C . SER A 1 82 ? -4.177 -5.354 -7.555 1.00 83.56 82 SER A C 1
ATOM 641 O O . SER A 1 82 ? -4.054 -6.566 -7.396 1.00 83.56 82 SER A O 1
ATOM 643 N N . ASN A 1 83 ? -3.568 -4.689 -8.536 1.00 83.69 83 ASN A N 1
ATOM 644 C CA . ASN A 1 83 ? -2.631 -5.305 -9.467 1.00 83.69 83 ASN A CA 1
ATOM 645 C C . ASN A 1 83 ? -1.197 -4.990 -9.035 1.00 83.69 83 ASN A C 1
ATOM 647 O O . ASN A 1 83 ? -0.789 -3.828 -9.050 1.00 83.69 83 ASN A O 1
ATOM 651 N N . LEU A 1 84 ? -0.443 -6.014 -8.646 1.00 76.75 84 LEU A N 1
ATOM 652 C CA . LEU A 1 84 ? 0.963 -5.901 -8.270 1.00 76.75 84 LEU A CA 1
ATOM 653 C C . LEU A 1 84 ? 1.782 -6.678 -9.305 1.00 76.75 84 LEU A C 1
ATOM 655 O O . LEU A 1 84 ? 1.744 -7.905 -9.324 1.00 76.75 84 LEU A O 1
ATOM 659 N N . ALA A 1 85 ? 2.476 -5.959 -10.181 1.00 69.00 85 ALA A N 1
ATOM 660 C CA . ALA A 1 85 ? 3.270 -6.508 -11.273 1.00 69.00 85 ALA A CA 1
ATOM 661 C C . ALA A 1 85 ? 4.752 -6.116 -11.134 1.00 69.00 85 ALA A C 1
ATOM 663 O O . ALA A 1 85 ? 5.086 -5.037 -10.634 1.00 69.00 85 ALA A O 1
ATOM 664 N N . CYS A 1 86 ? 5.639 -6.988 -11.602 1.00 60.84 86 CYS A N 1
ATOM 665 C CA . CYS A 1 86 ? 7.091 -6.818 -11.633 1.00 60.84 86 CYS A CA 1
ATOM 666 C C . CYS A 1 86 ? 7.666 -7.227 -12.993 1.00 60.84 86 CYS A C 1
ATOM 668 O O . CYS A 1 86 ? 6.961 -7.937 -13.747 1.00 60.84 86 CYS A O 1
#

Radius of gyration: 13.11 Å; chains: 1; bounding box: 35×26×28 Å

Sequence (86 aa):
TMPWKLKDLCVFFLRHQALRFYGSTNVTVTGITIRNSPQCHLKFDSCMTVSVYNMTVSSPGNSPNTDGIHLQNSVDVVVHHSNLAC

pLDDT: mean 73.47, std 19.2, range [32.81, 95.06]

Secondary structure (DSSP, 8-state):
-----S-------SS-EEEEEES-EEEEEES-EEE--SSEEEEEES-EEEEEES-EEE--TT-S--EEEEEES-EEEEEES-EEE-

Organism: NCBI:txid210225